Protein AF-A0A8A0RMT3-F1 (afdb_monomer_lite)

Radius of gyration: 12.92 Å; chains: 1; bounding box: 21×31×33 Å

Foldseek 3Di:
DAWDADPVPRDTDPVCRPPQWDQDPVPRDIDHNDPPDDDDDDDDPDDDDDDDD

pLDDT: mean 71.44, std 15.1, range [43.38, 89.06]

Secondary structure (DSSP, 8-state):
---EE-TTT-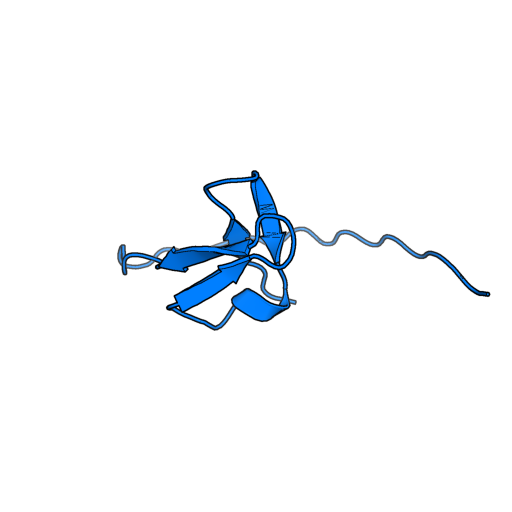-EESTTTT-SEEE-TTT-PEEE---------------------

Sequence (53 aa):
MPYTICPYCGRRSYSAATLKEWICPYCEEKVTEKEEREEEKKGDTDKTPGEQA

Organism: NCBI:txid2751313

Structure (mmCIF, N/CA/C/O backbone):
data_AF-A0A8A0RMT3-F1
#
_entry.id   AF-A0A8A0RMT3-F1
#
loop_
_atom_site.group_PDB
_atom_site.id
_atom_site.type_symbol
_atom_site.label_atom_id
_atom_site.label_alt_id
_atom_site.label_comp_id
_atom_site.label_asym_id
_atom_site.label_entity_id
_atom_site.label_seq_id
_atom_site.pdbx_PDB_ins_code
_atom_site.Cartn_x
_atom_site.Cartn_y
_atom_site.Cartn_z
_atom_site.occupancy
_atom_site.B_iso_or_equiv
_atom_site.auth_seq_id
_atom_site.auth_comp_id
_atom_site.auth_asym_id
_atom_site.auth_atom_id
_atom_site.pdbx_PDB_model_num
ATOM 1 N N . MET A 1 1 ? 14.444 -1.383 -6.133 1.00 66.75 1 MET A N 1
ATOM 2 C CA . MET A 1 1 ? 13.846 -0.510 -5.102 1.00 66.75 1 MET A CA 1
ATOM 3 C C . MET A 1 1 ? 12.659 -1.231 -4.489 1.00 66.75 1 MET A C 1
ATOM 5 O O . MET A 1 1 ? 11.877 -1.771 -5.267 1.00 66.75 1 MET A O 1
ATOM 9 N N . PRO A 1 2 ? 12.526 -1.279 -3.154 1.00 77.81 2 PRO A N 1
ATOM 10 C CA . PRO A 1 2 ? 11.294 -1.753 -2.532 1.00 77.81 2 PRO A CA 1
ATOM 11 C C . PRO A 1 2 ? 10.137 -0.814 -2.936 1.00 77.81 2 PRO A C 1
ATOM 13 O O . PRO A 1 2 ? 10.370 0.356 -3.251 1.00 77.81 2 PRO A O 1
ATOM 16 N N . TYR A 1 3 ? 8.911 -1.332 -2.998 1.00 80.25 3 TYR A N 1
ATOM 17 C CA . TYR A 1 3 ? 7.705 -0.567 -3.326 1.00 80.25 3 TYR A CA 1
ATOM 18 C C . TYR A 1 3 ? 6.517 -1.099 -2.530 1.00 80.25 3 TYR A C 1
ATOM 20 O O . TYR A 1 3 ? 6.438 -2.297 -2.272 1.00 80.25 3 TYR A O 1
ATOM 28 N N . THR A 1 4 ? 5.572 -0.217 -2.217 1.00 82.50 4 THR A N 1
ATOM 29 C CA . THR A 1 4 ? 4.298 -0.573 -1.580 1.00 82.50 4 THR A CA 1
ATOM 30 C C . THR A 1 4 ? 3.158 -0.295 -2.547 1.00 82.50 4 THR A C 1
ATOM 32 O O . THR A 1 4 ? 3.182 0.696 -3.277 1.00 82.50 4 THR A O 1
ATOM 35 N N . ILE A 1 5 ? 2.157 -1.169 -2.594 1.00 84.19 5 ILE A N 1
ATOM 36 C CA . ILE A 1 5 ? 0.967 -0.970 -3.427 1.00 84.19 5 ILE A CA 1
ATOM 37 C C . ILE A 1 5 ? -0.113 -0.309 -2.576 1.00 84.19 5 ILE A C 1
ATOM 39 O O . ILE A 1 5 ? -0.431 -0.781 -1.490 1.00 84.19 5 ILE A O 1
ATOM 43 N N . CYS A 1 6 ? -0.688 0.786 -3.070 1.00 86.06 6 CYS A N 1
ATOM 44 C CA . CYS A 1 6 ? -1.822 1.422 -2.415 1.00 86.06 6 CYS A CA 1
ATOM 45 C C . CYS A 1 6 ? -3.054 0.500 -2.482 1.00 86.06 6 CYS A C 1
ATOM 47 O O . CYS A 1 6 ? -3.476 0.172 -3.593 1.00 86.06 6 CYS A O 1
ATOM 49 N N . PRO A 1 7 ? -3.686 0.130 -1.355 1.00 82.94 7 PRO A N 1
ATOM 50 C CA . PRO A 1 7 ? -4.903 -0.683 -1.366 1.00 82.94 7 PRO A CA 1
ATOM 51 C C . PRO A 1 7 ? -6.121 0.072 -1.920 1.00 82.94 7 PRO A C 1
ATOM 53 O O . PRO A 1 7 ? -7.066 -0.558 -2.380 1.00 82.94 7 PRO A O 1
ATOM 56 N N . TYR A 1 8 ? -6.099 1.410 -1.915 1.00 87.25 8 TYR A N 1
ATOM 57 C CA . TYR A 1 8 ? -7.213 2.227 -2.404 1.00 87.25 8 TYR A CA 1
ATOM 58 C C . TYR A 1 8 ? -7.221 2.367 -3.929 1.00 87.25 8 TYR A C 1
ATOM 60 O O . TYR A 1 8 ? -8.269 2.252 -4.554 1.00 87.25 8 TYR A O 1
ATOM 68 N N . CYS A 1 9 ? -6.058 2.614 -4.542 1.00 88.38 9 CYS A N 1
ATOM 69 C CA . CYS A 1 9 ? -5.960 2.862 -5.987 1.00 88.38 9 CYS A CA 1
ATOM 70 C C . CYS A 1 9 ? -5.167 1.803 -6.766 1.00 88.38 9 CYS A C 1
ATOM 72 O O . CYS A 1 9 ? -5.073 1.893 -7.988 1.00 88.38 9 CYS A O 1
ATOM 74 N N . GLY A 1 10 ? -4.550 0.834 -6.085 1.00 83.88 10 GLY A N 1
ATOM 75 C CA . GLY A 1 10 ? -3.751 -0.227 -6.706 1.00 83.88 10 GLY A CA 1
ATOM 76 C C . GLY A 1 10 ? -2.419 0.236 -7.306 1.00 83.88 10 GLY A C 1
ATOM 77 O O . GLY A 1 10 ? -1.743 -0.546 -7.972 1.00 83.88 10 GLY A O 1
ATOM 78 N N . ARG A 1 11 ? -2.013 1.498 -7.104 1.00 85.38 11 ARG A N 1
ATOM 79 C CA . ARG A 1 11 ? -0.758 2.029 -7.659 1.00 85.38 11 ARG A CA 1
ATOM 80 C C . ARG A 1 11 ? 0.436 1.724 -6.766 1.00 85.38 11 ARG A C 1
ATOM 82 O O . ARG A 1 11 ? 0.356 1.806 -5.541 1.00 85.38 11 ARG A O 1
ATOM 89 N N . ARG A 1 12 ? 1.568 1.432 -7.405 1.00 84.38 12 ARG A N 1
ATOM 90 C CA . ARG A 1 12 ? 2.863 1.222 -6.747 1.00 84.38 12 ARG A CA 1
ATOM 91 C C . ARG A 1 12 ? 3.434 2.567 -6.304 1.00 84.38 12 ARG A C 1
ATOM 93 O O . ARG A 1 12 ? 3.455 3.517 -7.077 1.00 84.38 12 ARG A O 1
ATOM 100 N N . SER A 1 13 ? 3.901 2.641 -5.068 1.00 81.44 13 SER A N 1
ATOM 101 C CA . SER A 1 13 ? 4.567 3.804 -4.491 1.00 81.44 13 SER A CA 1
ATOM 102 C C . SER A 1 13 ? 5.904 3.380 -3.906 1.00 81.44 13 SER A C 1
ATOM 104 O O . SER A 1 13 ? 5.983 2.597 -2.963 1.00 81.44 13 SER A O 1
ATOM 106 N N . TYR A 1 14 ? 6.972 3.904 -4.498 1.00 81.06 14 TYR A N 1
ATOM 107 C CA . TYR A 1 14 ? 8.349 3.606 -4.104 1.00 81.06 14 TYR A CA 1
ATOM 108 C C . TYR A 1 14 ? 8.787 4.418 -2.878 1.00 81.06 14 TYR A C 1
ATOM 110 O O . TYR A 1 14 ? 9.609 3.961 -2.094 1.00 81.06 14 TYR A O 1
ATOM 118 N N . SER A 1 15 ? 8.195 5.597 -2.675 1.00 74.69 15 SER A N 1
ATOM 119 C CA . SER A 1 15 ? 8.408 6.451 -1.498 1.00 74.69 15 SER A CA 1
ATOM 120 C C . SER A 1 15 ? 7.840 5.860 -0.205 1.00 74.69 15 SER A C 1
ATOM 122 O O . SER A 1 15 ? 8.256 6.245 0.880 1.00 74.69 15 SER A O 1
ATOM 124 N N . ALA A 1 16 ? 6.905 4.920 -0.328 1.00 72.12 16 ALA A N 1
ATOM 125 C CA . ALA A 1 16 ? 6.191 4.279 0.771 1.00 72.12 16 ALA A CA 1
ATOM 126 C C . ALA A 1 16 ? 6.822 2.971 1.255 1.00 72.12 16 ALA A C 1
ATOM 128 O O . ALA A 1 16 ? 6.418 2.422 2.270 1.00 72.12 16 ALA A O 1
ATOM 129 N N . ALA A 1 17 ? 7.830 2.488 0.537 1.00 72.56 17 ALA A N 1
ATOM 130 C CA . ALA A 1 17 ? 8.356 1.140 0.660 1.00 72.56 17 ALA A CA 1
ATOM 131 C C . ALA A 1 17 ? 8.976 0.782 2.020 1.00 72.56 17 ALA A C 1
ATOM 133 O O . ALA A 1 17 ? 9.182 -0.388 2.324 1.00 72.56 17 ALA A O 1
ATOM 134 N N . THR A 1 18 ? 9.333 1.789 2.813 1.00 75.62 18 THR A N 1
ATOM 135 C CA . THR A 1 18 ? 9.899 1.637 4.160 1.00 75.62 18 THR A CA 1
ATOM 136 C C . THR A 1 18 ? 9.032 2.310 5.225 1.00 75.62 18 THR A C 1
ATOM 138 O O . THR A 1 18 ? 9.446 2.411 6.379 1.00 75.62 18 THR A O 1
ATOM 141 N N . LEU A 1 19 ? 7.861 2.830 4.845 1.00 76.19 19 LEU A N 1
ATOM 142 C CA . LEU A 1 19 ? 6.978 3.603 5.710 1.00 76.19 19 LEU A CA 1
ATOM 143 C C . LEU A 1 19 ? 5.790 2.739 6.138 1.00 76.19 19 LEU A C 1
ATOM 145 O O . LEU A 1 19 ? 4.995 2.319 5.306 1.00 76.19 19 LEU A O 1
ATOM 149 N N . LYS A 1 20 ? 5.626 2.539 7.452 1.00 77.19 20 LYS A N 1
ATOM 150 C CA . LYS A 1 20 ? 4.433 1.876 8.021 1.00 77.19 20 LYS A CA 1
ATOM 151 C C . LYS A 1 20 ? 3.147 2.672 7.764 1.00 77.19 20 LYS A C 1
ATOM 153 O O . LYS A 1 20 ? 2.065 2.107 7.646 1.00 77.19 20 LYS A O 1
ATOM 158 N N . GLU A 1 21 ? 3.277 3.993 7.669 1.00 85.12 21 GLU A N 1
ATOM 159 C CA . GLU A 1 21 ? 2.198 4.917 7.339 1.00 85.12 21 GLU A CA 1
ATOM 160 C C . GLU A 1 21 ? 2.658 5.871 6.250 1.00 85.12 21 GLU A C 1
ATOM 162 O O . GLU A 1 21 ? 3.686 6.538 6.388 1.00 85.12 21 GLU A O 1
ATOM 167 N N . TRP A 1 22 ? 1.880 5.971 5.182 1.00 87.50 22 TRP A N 1
ATOM 168 C CA . TRP A 1 22 ? 2.186 6.865 4.077 1.00 87.50 22 TRP A CA 1
ATOM 169 C C . TRP A 1 22 ? 0.907 7.410 3.454 1.00 87.50 22 TRP A C 1
ATOM 171 O O . TRP A 1 22 ? -0.164 6.814 3.545 1.00 87.50 22 TRP A O 1
ATOM 181 N N . ILE A 1 23 ? 1.017 8.577 2.828 1.00 87.44 23 ILE A N 1
ATOM 182 C CA . ILE A 1 23 ? -0.078 9.181 2.071 1.00 87.44 23 ILE A CA 1
ATOM 183 C C . ILE A 1 23 ? 0.175 8.883 0.603 1.00 87.44 23 ILE A C 1
ATOM 185 O O . ILE A 1 23 ? 1.270 9.139 0.093 1.00 87.44 23 ILE A O 1
ATOM 189 N N . CYS A 1 24 ? -0.817 8.318 -0.077 1.00 86.75 24 CYS A N 1
ATOM 190 C CA . CYS A 1 24 ? -0.666 7.977 -1.477 1.00 86.75 24 CYS A CA 1
ATOM 191 C C . CYS A 1 24 ? -0.587 9.242 -2.339 1.00 86.75 24 CYS A C 1
ATOM 193 O O . CYS A 1 24 ?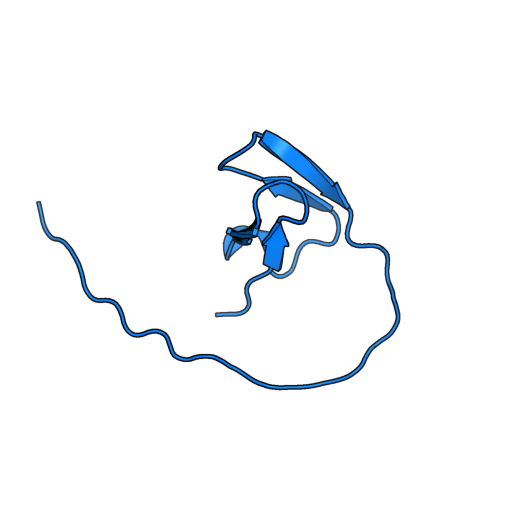 -1.541 10.004 -2.346 1.00 86.75 24 CYS A O 1
ATOM 195 N N . PRO A 1 25 ? 0.473 9.467 -3.137 1.00 84.44 25 PRO A N 1
ATOM 196 C CA . PRO A 1 25 ? 0.577 10.678 -3.956 1.00 84.44 25 PRO A CA 1
ATOM 197 C C . PRO A 1 25 ? -0.403 10.691 -5.139 1.00 84.44 25 PRO A C 1
ATOM 199 O O . PRO A 1 25 ? -0.509 11.690 -5.838 1.00 84.44 25 PRO A O 1
ATOM 202 N N . TYR A 1 26 ? -1.084 9.571 -5.404 1.00 87.19 26 TYR A N 1
ATOM 203 C CA . TYR A 1 26 ? -2.008 9.437 -6.528 1.00 87.19 26 TYR A CA 1
ATOM 204 C C . TYR A 1 26 ? -3.468 9.640 -6.145 1.00 87.19 26 TYR A C 1
ATOM 206 O O . TYR A 1 26 ? -4.239 10.142 -6.954 1.00 87.19 26 TYR A O 1
ATOM 214 N N . CYS A 1 27 ? -3.860 9.171 -4.963 1.00 89.00 27 CYS A N 1
ATOM 215 C CA . CYS A 1 27 ? -5.237 9.269 -4.483 1.00 89.00 27 CYS A CA 1
ATOM 216 C C . CYS A 1 27 ? -5.353 10.046 -3.173 1.00 89.00 27 CYS A C 1
ATOM 218 O O . CYS A 1 27 ? -6.448 10.139 -2.645 1.00 89.00 27 CYS A O 1
ATOM 220 N N . GLU A 1 28 ? -4.236 10.545 -2.636 1.00 89.06 28 GLU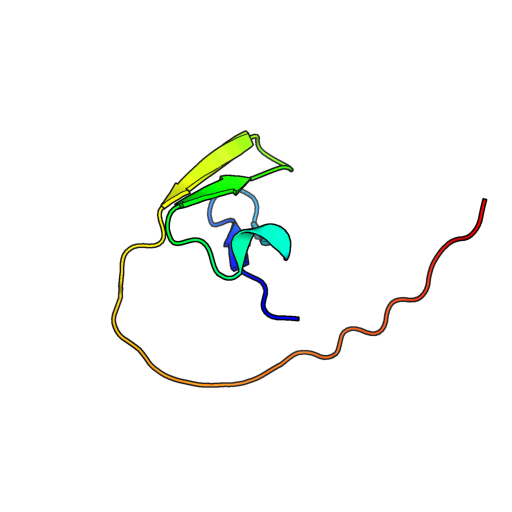 A N 1
ATOM 221 C CA . GLU A 1 28 ? -4.133 11.356 -1.412 1.00 89.06 28 GLU A CA 1
ATOM 222 C C . GLU A 1 28 ? -4.703 10.687 -0.147 1.00 89.06 28 GLU A C 1
ATOM 224 O O . GLU A 1 28 ? -4.765 11.288 0.921 1.00 89.06 28 GLU A O 1
ATOM 229 N N . GLU A 1 29 ? -5.026 9.397 -0.239 1.00 87.50 29 GLU A N 1
ATOM 230 C CA . GLU A 1 29 ? -5.509 8.578 0.866 1.00 87.50 29 GLU A CA 1
ATOM 231 C C . GLU A 1 29 ? -4.371 8.142 1.788 1.00 87.50 29 GLU A C 1
ATOM 233 O O . GLU A 1 29 ? -3.268 7.788 1.345 1.00 87.50 29 GLU A O 1
ATOM 238 N N . LYS A 1 30 ? -4.662 8.109 3.092 1.00 88.19 30 LYS A N 1
ATOM 239 C CA . LYS A 1 30 ? -3.731 7.608 4.104 1.00 88.19 30 LYS A CA 1
ATOM 240 C C . LYS A 1 30 ? -3.755 6.079 4.112 1.00 88.19 30 LYS A C 1
ATOM 242 O O . LYS A 1 30 ? -4.758 5.450 4.451 1.00 88.19 30 LYS A O 1
ATOM 247 N N . VAL A 1 31 ? -2.614 5.485 3.786 1.00 84.44 31 VAL A N 1
ATOM 248 C CA . VAL A 1 31 ? -2.374 4.045 3.837 1.00 84.44 31 VAL A CA 1
ATOM 249 C C . VAL A 1 31 ? -1.626 3.721 5.126 1.00 84.44 31 VAL A C 1
ATOM 251 O O . VAL A 1 31 ? -0.553 4.260 5.395 1.00 84.44 31 VAL A O 1
ATOM 254 N N . THR A 1 32 ? -2.209 2.839 5.928 1.00 85.44 32 THR A N 1
ATOM 255 C CA . THR A 1 32 ? -1.624 2.329 7.171 1.00 85.44 32 THR A CA 1
ATOM 256 C C . THR A 1 32 ? -1.40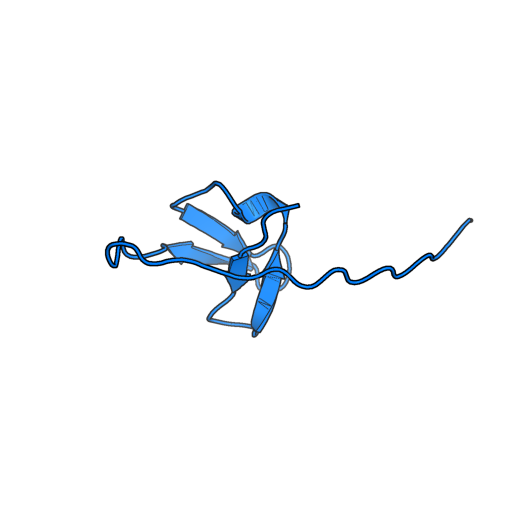2 0.840 6.963 1.00 85.44 32 THR A C 1
ATOM 258 O O . THR A 1 32 ? -2.367 0.075 6.896 1.00 85.44 32 THR A O 1
ATOM 261 N N . GLU A 1 33 ? -0.151 0.424 6.787 1.00 70.50 33 GLU A N 1
ATOM 262 C CA . GLU A 1 33 ? 0.164 -0.993 6.635 1.00 70.50 33 GLU A CA 1
ATOM 263 C C . GLU A 1 33 ? -0.013 -1.643 8.014 1.00 70.50 33 GLU A C 1
ATOM 265 O O . GLU A 1 33 ? 0.714 -1.341 8.964 1.00 70.50 33 GLU A O 1
ATOM 270 N N . LYS A 1 34 ? -1.057 -2.467 8.173 1.00 62.56 34 LYS A N 1
ATOM 271 C CA . LYS A 1 34 ? -1.190 -3.297 9.372 1.00 62.56 34 LYS A CA 1
ATOM 272 C C . LYS A 1 34 ? -0.040 -4.289 9.340 1.00 62.56 34 LYS A C 1
ATOM 274 O O . LYS A 1 34 ? 0.171 -4.941 8.327 1.00 62.56 34 LYS A O 1
ATOM 279 N N . GLU A 1 35 ? 0.691 -4.364 10.446 1.00 51.19 35 GLU A N 1
ATOM 280 C CA . GLU A 1 35 ? 1.809 -5.279 10.671 1.00 51.19 35 GLU A CA 1
ATOM 281 C C . GLU A 1 35 ? 1.302 -6.734 10.676 1.00 51.19 35 GLU A C 1
ATOM 283 O O . GLU A 1 35 ? 1.213 -7.387 11.713 1.00 51.19 35 GLU A O 1
ATOM 288 N N . GLU A 1 36 ? 0.899 -7.245 9.515 1.00 52.75 36 GLU A N 1
ATOM 289 C CA . GLU A 1 36 ? 0.717 -8.671 9.293 1.00 52.75 36 GLU A CA 1
ATOM 290 C C . GLU A 1 36 ? 2.104 -9.247 9.028 1.00 52.75 36 GLU A C 1
ATOM 292 O O . GLU A 1 36 ? 2.647 -9.201 7.928 1.00 52.75 36 GLU A O 1
ATOM 297 N N . ARG A 1 37 ? 2.703 -9.661 10.145 1.00 45.38 37 ARG A N 1
ATOM 298 C CA . ARG A 1 37 ? 3.828 -10.580 10.299 1.00 45.38 37 ARG A CA 1
ATOM 299 C C . ARG A 1 37 ? 4.198 -11.311 8.995 1.00 45.38 37 ARG A C 1
ATOM 301 O O . ARG A 1 37 ? 3.477 -12.201 8.570 1.00 45.38 37 ARG A O 1
ATOM 308 N N . GLU A 1 38 ? 5.325 -10.878 8.430 1.00 62.16 38 GLU A N 1
ATOM 309 C CA . GLU A 1 38 ? 6.367 -11.649 7.736 1.00 62.16 38 GLU A CA 1
ATOM 310 C C . GLU A 1 38 ? 5.915 -12.836 6.861 1.00 62.16 38 GLU A C 1
ATOM 312 O O . GLU A 1 38 ? 5.419 -13.818 7.385 1.00 62.16 38 GLU A O 1
ATOM 317 N N . GLU A 1 39 ? 6.226 -12.811 5.556 1.00 48.84 39 GLU A N 1
ATOM 318 C CA . GLU A 1 39 ? 7.058 -13.841 4.897 1.00 48.84 39 GLU A CA 1
ATOM 319 C C . GLU A 1 39 ? 7.271 -13.543 3.392 1.00 48.84 39 GLU A C 1
ATOM 321 O O . GLU A 1 39 ? 6.378 -13.637 2.561 1.00 48.84 39 GLU A O 1
ATOM 326 N N . GLU A 1 40 ? 8.514 -13.162 3.085 1.00 59.97 40 GLU A N 1
ATOM 327 C CA . GLU A 1 40 ? 9.335 -13.518 1.917 1.00 59.97 40 GLU A CA 1
ATOM 328 C C . GLU A 1 40 ? 8.825 -13.460 0.450 1.00 59.97 40 GLU A C 1
ATOM 330 O O . GLU A 1 40 ? 7.946 -14.199 0.024 1.00 59.97 40 GLU A O 1
ATOM 335 N N . LYS A 1 41 ? 9.677 -12.808 -0.374 1.00 49.97 41 LYS A N 1
ATOM 336 C CA . LYS A 1 41 ? 9.958 -13.047 -1.818 1.00 49.97 41 LYS A CA 1
ATOM 337 C C . LYS A 1 41 ? 8.845 -12.601 -2.787 1.00 49.97 41 LYS A C 1
ATOM 339 O O . LYS A 1 41 ? 7.670 -12.752 -2.538 1.00 49.97 41 LYS A O 1
ATOM 344 N N . LYS A 1 42 ? 9.104 -12.051 -3.974 1.00 45.06 42 LYS A N 1
ATOM 345 C CA . LYS A 1 42 ? 10.265 -12.016 -4.872 1.00 45.06 42 LYS A CA 1
ATOM 346 C C . LYS A 1 42 ? 10.041 -10.830 -5.823 1.00 45.06 42 LYS A C 1
ATOM 348 O O . LYS A 1 42 ? 8.903 -10.450 -6.067 1.00 45.06 42 LYS A O 1
ATOM 353 N N . GLY A 1 43 ? 11.126 -10.253 -6.328 1.00 53.16 43 GLY A N 1
ATOM 354 C CA . GLY A 1 43 ? 11.097 -9.019 -7.102 1.00 53.16 43 GLY A CA 1
ATOM 355 C C . GLY A 1 43 ? 10.313 -9.059 -8.408 1.00 53.16 43 GLY A C 1
ATOM 356 O O . GLY A 1 43 ? 10.021 -10.113 -8.960 1.00 53.16 43 GLY A O 1
ATOM 357 N N . ASP A 1 44 ? 10.099 -7.863 -8.935 1.00 43.38 44 ASP A N 1
ATOM 358 C CA . ASP A 1 44 ? 9.892 -7.652 -10.354 1.00 43.38 44 ASP A CA 1
ATOM 359 C C . ASP A 1 44 ? 10.809 -6.506 -10.786 1.00 43.38 44 ASP A C 1
ATOM 361 O O . ASP A 1 44 ? 10.740 -5.378 -10.290 1.00 43.38 44 ASP A O 1
ATOM 365 N N . THR A 1 45 ? 11.770 -6.865 -11.631 1.00 52.78 45 THR A N 1
ATOM 366 C CA . THR A 1 45 ? 12.614 -5.925 -12.356 1.00 52.78 45 THR A CA 1
ATOM 367 C C . THR A 1 45 ? 11.755 -5.374 -13.478 1.00 52.78 45 THR A C 1
ATOM 369 O O . THR A 1 45 ? 11.711 -5.973 -14.545 1.00 52.78 45 THR A O 1
ATOM 372 N N . ASP A 1 46 ? 11.093 -4.241 -13.264 1.00 47.34 46 ASP A N 1
ATOM 373 C CA . ASP A 1 46 ? 10.557 -3.480 -14.387 1.00 47.34 46 ASP A CA 1
ATOM 374 C C . ASP A 1 46 ? 11.582 -2.416 -14.793 1.00 47.34 46 ASP A C 1
ATOM 376 O O . ASP A 1 46 ? 11.716 -1.355 -14.180 1.00 47.34 46 ASP A O 1
ATOM 380 N N . LYS A 1 47 ? 12.380 -2.755 -15.812 1.00 58.75 47 LYS A N 1
ATOM 381 C CA . LYS A 1 47 ? 13.056 -1.756 -16.638 1.00 58.75 47 LYS A CA 1
ATOM 382 C C . LYS A 1 47 ? 11.969 -1.062 -17.457 1.00 58.75 47 LYS A C 1
ATOM 384 O O . LYS A 1 47 ? 11.566 -1.617 -18.473 1.00 58.75 47 LYS A O 1
ATOM 389 N N . THR A 1 48 ? 11.637 0.177 -17.121 1.00 52.09 48 THR A N 1
ATOM 390 C CA . THR A 1 48 ? 11.059 1.094 -18.108 1.00 52.09 48 THR A CA 1
ATOM 391 C C . THR A 1 48 ? 11.931 2.351 -18.212 1.00 52.09 48 THR A C 1
ATOM 393 O O . THR A 1 48 ? 11.990 3.130 -17.261 1.00 52.09 48 THR A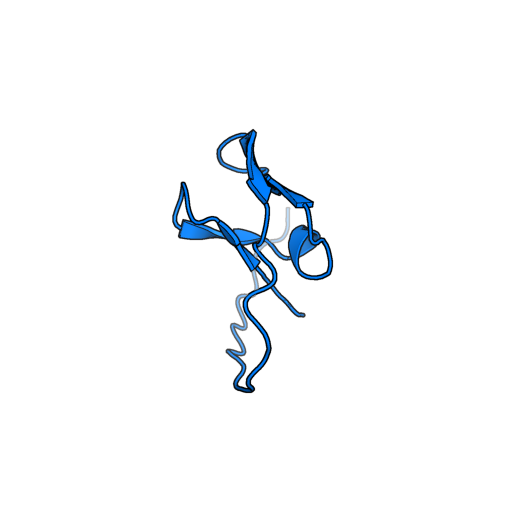 O 1
ATOM 396 N N . PRO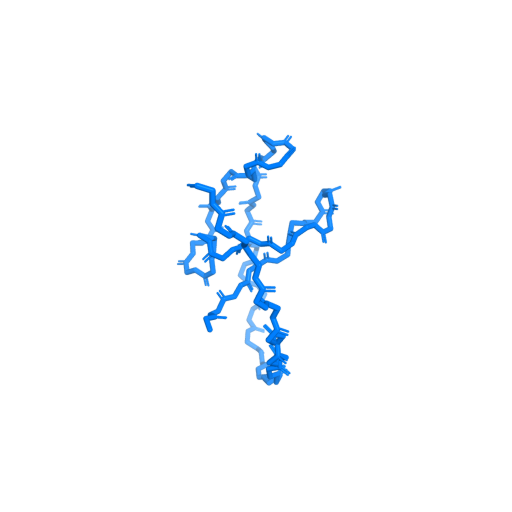 A 1 49 ? 12.676 2.539 -19.321 1.00 65.94 49 PRO A N 1
ATOM 397 C CA . PRO A 1 49 ? 13.336 3.797 -19.646 1.00 65.94 49 PRO A CA 1
ATOM 398 C C . PRO A 1 49 ? 12.343 4.755 -20.322 1.00 65.94 49 PRO A C 1
ATOM 400 O O . PRO A 1 49 ? 11.631 4.363 -21.241 1.00 65.94 49 PRO A O 1
ATOM 403 N N . GLY A 1 50 ? 12.332 6.014 -19.896 1.00 49.84 50 GLY A N 1
ATOM 404 C CA . GLY A 1 50 ? 11.581 7.105 -20.523 1.00 49.84 50 GLY A CA 1
ATOM 405 C C . GLY A 1 50 ? 11.409 8.236 -19.508 1.00 49.84 50 GLY A C 1
ATOM 406 O O . GLY A 1 50 ? 11.110 7.969 -18.353 1.00 49.84 50 GLY A O 1
ATOM 407 N N . GLU A 1 51 ? 11.632 9.506 -19.803 1.00 54.75 51 GLU A N 1
ATOM 408 C CA . GLU A 1 51 ? 11.785 10.174 -21.086 1.00 54.75 51 GLU A CA 1
ATOM 409 C C . GLU A 1 51 ? 12.452 11.530 -20.807 1.00 54.75 51 GLU A C 1
ATOM 411 O O . GLU A 1 51 ? 12.273 12.121 -19.741 1.00 54.75 51 GLU A O 1
ATOM 416 N N . GLN A 1 52 ? 13.296 11.961 -21.738 1.00 59.91 52 GLN A N 1
ATOM 417 C CA . GLN A 1 52 ? 13.987 13.245 -21.731 1.00 59.91 52 GLN A CA 1
ATOM 418 C C . GLN A 1 52 ? 13.003 14.354 -22.124 1.00 59.91 52 GLN A C 1
ATOM 420 O O . GLN A 1 52 ? 12.214 14.157 -23.046 1.00 59.91 52 GLN A O 1
ATOM 425 N N . ALA A 1 53 ? 13.118 15.529 -21.506 1.00 57.09 53 ALA A N 1
ATOM 426 C CA . ALA A 1 53 ? 12.724 16.801 -22.108 1.00 57.09 53 ALA A CA 1
ATOM 427 C C . ALA A 1 53 ? 13.656 17.904 -21.600 1.00 57.09 53 ALA A C 1
ATOM 429 O O . ALA A 1 53 ? 13.861 17.967 -20.366 1.00 57.09 53 ALA A O 1
#